Protein AF-A0A3P7IG21-F1 (afdb_monomer)

Mean predicted aligned error: 5.1 Å

Organism: Strongylus vulgaris (NCBI:txid40348)

Sequence (112 aa):
MITPSGRFQVNTRLCLSISDFHPDTWNPAWTVSTIITGLLSFMNDTAPTLGSITSSDAEKRILARRSKAFNLKDRVFCELFPDVVEEIKKDLSETSTAEEATLREEEERLRR

Secondary structure (DSSP, 8-state):
--S--SSB-TT-----TTSTT-TTT--TT--HHHHHHHHHHHHH-----TTB----HHHHHHHHHHHHHHHTT-HHHHHH-HHHHHHHHHHHHHHHHHHHHHHHHHHHHHT-

Radius of gyration: 19.18 Å; Cα contacts (8 Å, |Δi|>4): 80; chains: 1; bounding box: 34×28×62 Å

Nearest PDB structures (foldseek):
  9en5-assembly1_A  TM=9.248E-01  e=3.293E-09  Saccharomyces cerevisiae S288C
  2f4w-assembly2_B  TM=9.913E-01  e=6.333E-09  Homo sapiens
  2f4w-assembly1_A  TM=9.922E-01  e=5.932E-09  Homo sapiens
  9eyh-assembly1_B  TM=8.797E-01  e=5.205E-09  Saccharomyces cerevisiae

pLDDT: mean 93.76, std 5.14, range [69.56, 98.44]

Foldseek 3Di:
DQQDQLFFAHPFDWDDLCDPVNPVSHDPPDDPVNSVVRVVVSSPDPDDTVRTHHDDPVVNVVSVVCRLVVLLVDPVSCVPPVVVVVVSVVVVVVVVVVVVVVVVVVVVVVVD

Solvent-accessible surface area (backbone atoms only — not comparable to full-atom values): 6539 Å² total; per-residue (Å²): 84,74,71,64,49,52,48,48,42,54,82,42,73,64,53,42,67,82,24,86,80,28,67,92,63,45,58,91,85,62,46,71,67,55,49,53,53,50,52,54,53,58,64,76,49,83,78,86,45,56,42,49,50,90,62,56,71,69,55,27,55,52,29,60,65,48,37,55,69,52,45,74,70,35,66,66,52,46,70,76,36,50,70,58,48,53,51,48,53,51,54,52,52,53,50,51,54,52,52,52,50,55,52,52,54,51,54,55,60,74,74,107

InterPro domains:
  IPR000608 Ubiquitin-conjugating (UBC), catalytic core domain [PS50127] (1-83)
  IPR016135 Ubiquitin-conjugating enzyme/RWD-like [G3DSA:3.10.110.10] (1-106)
  IPR016135 Ubiquitin-conjugating enzyme/RWD-like [SSF54495] (1-87)

Structure (mmCIF, N/CA/C/O backbone):
data_AF-A0A3P7IG21-F1
#
_entry.id   AF-A0A3P7IG21-F1
#
loop_
_atom_site.group_PDB
_atom_site.id
_atom_site.type_symbol
_atom_site.label_atom_id
_atom_site.label_alt_id
_atom_site.label_comp_id
_atom_site.label_asym_id
_atom_site.label_entity_id
_atom_site.label_seq_id
_atom_site.pdbx_PDB_ins_code
_atom_site.Cartn_x
_atom_site.Cartn_y
_atom_site.Cartn_z
_atom_site.occupancy
_atom_site.B_iso_or_equiv
_atom_site.auth_seq_id
_atom_site.auth_comp_id
_atom_site.auth_asym_id
_atom_site.auth_atom_id
_atom_site.pdbx_PDB_model_num
ATOM 1 N N . MET A 1 1 ? -1.537 1.083 -7.766 1.00 94.69 1 MET A N 1
ATOM 2 C CA . MET A 1 1 ? -2.074 1.013 -6.386 1.00 94.69 1 MET A CA 1
ATOM 3 C C . MET A 1 1 ? -3.525 1.458 -6.399 1.00 94.69 1 MET A C 1
ATOM 5 O O . MET A 1 1 ? -3.810 2.427 -7.089 1.00 94.69 1 MET A O 1
ATOM 9 N N . ILE A 1 2 ? -4.418 0.765 -5.690 1.00 97.81 2 ILE A N 1
ATOM 10 C CA . ILE A 1 2 ? -5.851 1.120 -5.624 1.00 97.81 2 ILE A CA 1
ATOM 11 C C . ILE A 1 2 ? -6.156 1.791 -4.283 1.00 97.81 2 ILE A C 1
ATOM 13 O O . ILE A 1 2 ? -6.637 2.919 -4.246 1.00 97.81 2 ILE A O 1
ATOM 17 N N . THR A 1 3 ? -5.798 1.135 -3.180 1.00 98.38 3 THR A N 1
ATOM 18 C CA . THR A 1 3 ? -5.939 1.683 -1.830 1.00 98.38 3 THR A CA 1
ATOM 19 C C . THR A 1 3 ? -5.014 2.892 -1.623 1.00 98.38 3 THR A C 1
ATOM 21 O O . THR A 1 3 ? -3.810 2.781 -1.886 1.00 98.38 3 THR A O 1
ATOM 24 N N . PRO A 1 4 ? -5.523 4.035 -1.126 1.00 98.38 4 PRO A N 1
ATOM 25 C CA . PRO A 1 4 ? -4.694 5.194 -0.797 1.00 98.38 4 PRO A CA 1
ATOM 26 C C . PRO A 1 4 ? -3.633 4.865 0.266 1.00 98.38 4 PRO A C 1
ATOM 28 O O . PRO A 1 4 ? -3.975 4.432 1.365 1.00 98.38 4 PRO A O 1
ATOM 31 N N . SER A 1 5 ? -2.351 5.090 -0.048 1.00 97.56 5 SER A N 1
ATOM 32 C CA . SER A 1 5 ? -1.221 4.734 0.834 1.00 97.56 5 SER A CA 1
ATOM 33 C C . SER A 1 5 ? -0.331 5.906 1.260 1.00 97.56 5 SER A C 1
ATOM 35 O O . SER A 1 5 ? 0.427 5.776 2.215 1.00 97.56 5 SER A O 1
ATOM 37 N N . GLY A 1 6 ? -0.385 7.039 0.552 1.00 96.88 6 GLY A N 1
ATOM 38 C CA . GLY A 1 6 ? 0.522 8.175 0.775 1.00 96.88 6 GLY A CA 1
ATOM 39 C C . GLY A 1 6 ? 1.894 8.028 0.100 1.00 96.88 6 GLY A C 1
ATOM 40 O O . GLY A 1 6 ? 2.714 8.933 0.185 1.00 96.88 6 GLY A O 1
ATOM 41 N N . ARG A 1 7 ? 2.152 6.912 -0.598 1.00 97.56 7 ARG A N 1
ATOM 42 C CA . ARG A 1 7 ? 3.407 6.679 -1.339 1.00 97.56 7 ARG A CA 1
ATOM 43 C C . ARG A 1 7 ? 3.247 6.792 -2.850 1.00 97.56 7 ARG A C 1
ATOM 45 O O . ARG A 1 7 ? 4.075 7.410 -3.520 1.00 97.56 7 ARG A O 1
ATOM 52 N N . PHE A 1 8 ? 2.191 6.181 -3.377 1.00 97.81 8 PHE A N 1
ATOM 53 C CA . PHE A 1 8 ? 1.884 6.164 -4.801 1.00 97.81 8 PHE A CA 1
ATOM 54 C C . PHE A 1 8 ? 0.488 6.727 -5.038 1.00 97.81 8 PHE A C 1
ATOM 56 O O . PHE A 1 8 ? -0.448 6.422 -4.296 1.00 97.81 8 PHE A O 1
ATOM 63 N N . GLN A 1 9 ? 0.356 7.522 -6.095 1.00 97.81 9 GLN A N 1
ATOM 64 C CA . GLN A 1 9 ? -0.922 7.985 -6.605 1.00 97.81 9 GLN A CA 1
ATOM 65 C C . GLN A 1 9 ? -1.780 6.774 -6.990 1.00 97.81 9 GLN A C 1
ATOM 67 O O . GLN A 1 9 ? -1.322 5.839 -7.657 1.00 97.81 9 GLN A O 1
ATOM 72 N N . VAL A 1 10 ? -3.039 6.785 -6.558 1.00 98.12 10 VAL A N 1
ATOM 73 C CA . VAL A 1 10 ? -3.982 5.709 -6.870 1.00 98.12 10 VAL A CA 1
ATOM 74 C C . VAL A 1 10 ? -4.318 5.693 -8.359 1.00 98.12 10 VAL A C 1
ATOM 76 O O . VAL A 1 10 ? -4.395 6.745 -8.988 1.00 98.12 10 VAL A O 1
ATOM 79 N N . ASN A 1 11 ? -4.539 4.498 -8.907 1.00 97.25 11 ASN A N 1
ATOM 80 C CA . ASN A 1 11 ? -4.953 4.267 -10.297 1.00 97.25 11 ASN A CA 1
ATOM 81 C C . ASN A 1 11 ? -4.016 4.872 -11.361 1.00 97.25 11 ASN A C 1
ATOM 83 O O . ASN A 1 11 ? -4.425 5.100 -12.496 1.00 97.25 11 ASN A O 1
ATOM 87 N N . THR A 1 12 ? -2.748 5.084 -11.009 1.00 96.88 12 THR A N 1
ATOM 88 C CA . THR A 1 12 ? -1.724 5.631 -11.904 1.00 96.88 12 THR A CA 1
ATOM 89 C C . THR A 1 12 ? -0.644 4.590 -12.178 1.00 96.88 12 THR A C 1
ATOM 91 O O . THR A 1 12 ? -0.284 3.798 -11.300 1.00 96.88 12 THR A O 1
ATOM 94 N N . ARG A 1 13 ? -0.121 4.580 -13.411 1.00 96.06 13 ARG A N 1
ATOM 95 C CA . ARG A 1 13 ? 1.026 3.743 -13.789 1.00 96.06 13 ARG A CA 1
ATOM 96 C C . ARG A 1 13 ? 2.274 4.166 -13.013 1.00 96.06 13 ARG A C 1
ATOM 98 O O . ARG A 1 13 ? 2.501 5.357 -12.815 1.00 96.06 13 ARG A O 1
ATOM 105 N N . LEU A 1 14 ? 3.085 3.188 -12.614 1.00 95.62 14 LEU A N 1
ATOM 106 C CA . LEU A 1 14 ? 4.328 3.409 -11.876 1.00 95.62 14 LEU A CA 1
ATOM 107 C C . LEU A 1 14 ? 5.531 3.048 -12.750 1.00 95.62 14 LEU A C 1
ATOM 109 O O . LEU A 1 14 ? 5.571 1.978 -13.364 1.00 95.62 14 LEU A O 1
ATOM 113 N N . CYS A 1 15 ? 6.515 3.939 -12.783 1.00 94.38 15 CYS A N 1
ATOM 114 C CA . CYS A 1 15 ? 7.791 3.707 -13.451 1.00 94.38 15 CYS A CA 1
ATOM 115 C C . CYS A 1 15 ? 8.770 3.130 -12.420 1.00 94.38 15 CYS A C 1
ATOM 117 O O . CYS A 1 15 ? 9.161 3.826 -11.494 1.00 94.38 15 CYS A O 1
ATOM 119 N N . LEU A 1 16 ? 9.108 1.848 -12.493 1.00 93.06 16 LEU A N 1
ATOM 120 C CA . LEU A 1 16 ? 10.004 1.181 -11.544 1.00 93.06 16 LEU A CA 1
ATOM 121 C C . LEU A 1 16 ? 11.009 0.369 -12.356 1.00 93.06 16 LEU A C 1
ATOM 123 O O . LEU A 1 16 ? 10.669 -0.081 -13.443 1.00 93.06 16 LEU A O 1
ATOM 127 N N . SER A 1 17 ? 12.201 0.084 -11.829 1.00 90.44 17 SER 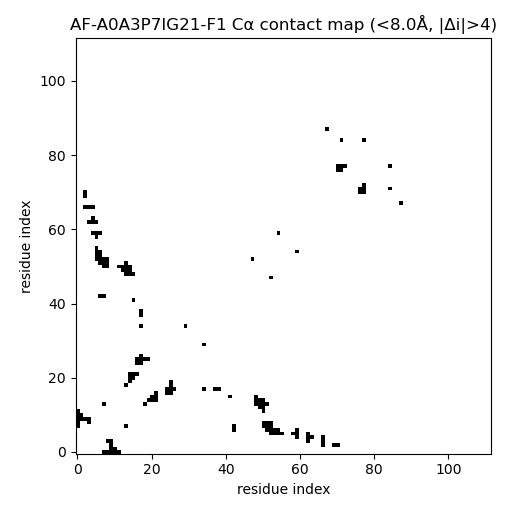A N 1
ATOM 128 C CA . SER A 1 17 ? 13.182 -0.774 -12.533 1.00 90.44 17 SER A CA 1
ATOM 129 C C . SER A 1 17 ? 12.640 -2.172 -12.885 1.00 90.44 17 SER A C 1
ATOM 131 O O . SER A 1 17 ? 13.203 -2.874 -13.721 1.00 90.44 17 SER A O 1
ATOM 133 N N . ILE A 1 18 ? 11.523 -2.545 -12.257 1.00 90.88 18 ILE A N 1
ATOM 134 C CA . ILE A 1 18 ? 10.726 -3.748 -12.479 1.00 90.88 18 ILE A CA 1
ATOM 135 C C . ILE A 1 18 ? 9.461 -3.499 -13.319 1.00 90.88 18 ILE A C 1
ATOM 137 O O . ILE A 1 18 ? 8.474 -4.203 -13.147 1.00 90.88 18 ILE A O 1
ATOM 141 N N . SER A 1 19 ? 9.404 -2.467 -14.156 1.00 90.62 19 SER A N 1
ATOM 142 C CA . SER A 1 19 ? 8.256 -2.219 -15.033 1.00 90.62 19 SER A CA 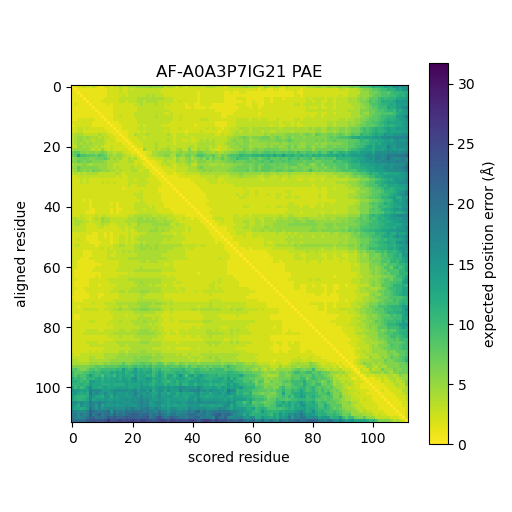1
ATOM 143 C C . SER A 1 19 ? 8.670 -1.981 -16.479 1.00 90.62 19 SER A C 1
ATOM 145 O O . SER A 1 19 ? 9.841 -1.778 -16.795 1.00 90.62 19 SER A O 1
ATOM 147 N N . ASP A 1 20 ? 7.682 -2.008 -17.373 1.00 88.44 20 ASP A N 1
ATOM 148 C CA . ASP A 1 20 ? 7.855 -1.881 -18.822 1.00 88.44 20 ASP A CA 1
ATOM 149 C C . ASP A 1 20 ? 8.398 -0.514 -19.269 1.00 88.44 20 ASP A C 1
ATOM 151 O O . ASP A 1 20 ? 8.810 -0.350 -20.413 1.00 88.44 20 ASP A O 1
ATOM 155 N N . PHE A 1 21 ? 8.452 0.459 -18.358 1.00 89.12 21 PHE A N 1
ATOM 156 C CA . PHE A 1 21 ? 9.121 1.737 -18.582 1.00 89.12 21 PHE A CA 1
ATOM 157 C C . PHE A 1 21 ? 10.648 1.608 -18.700 1.00 89.12 21 PHE A C 1
ATOM 159 O O . PHE A 1 21 ? 11.286 2.505 -19.249 1.00 89.12 21 PHE A O 1
ATOM 166 N N . HIS A 1 22 ? 11.233 0.515 -18.198 1.00 89.62 22 HIS A N 1
ATOM 167 C CA . HIS A 1 22 ? 12.673 0.269 -18.217 1.00 89.62 22 HIS A CA 1
ATOM 168 C C . HIS A 1 22 ? 12.995 -1.080 -18.887 1.00 89.62 22 HIS A C 1
ATOM 170 O O . HIS A 1 22 ? 13.331 -2.046 -18.199 1.00 89.62 22 HIS A O 1
ATOM 176 N N . PRO A 1 23 ? 12.912 -1.172 -20.230 1.00 87.56 23 PRO A N 1
ATOM 177 C CA . PRO A 1 23 ? 13.145 -2.424 -20.955 1.00 87.56 23 PRO A CA 1
ATOM 178 C C . PRO A 1 23 ? 14.555 -2.989 -20.734 1.00 87.56 23 PRO A C 1
ATOM 180 O O . PRO A 1 23 ? 14.719 -4.204 -20.717 1.00 87.56 23 PRO A O 1
ATOM 183 N N . ASP A 1 24 ? 15.545 -2.124 -20.496 1.00 89.00 24 ASP A N 1
ATOM 184 C CA . ASP A 1 24 ? 16.941 -2.523 -20.275 1.00 89.00 24 ASP A CA 1
ATOM 185 C C . ASP A 1 24 ? 17.163 -3.232 -18.932 1.00 89.00 24 ASP A C 1
ATOM 187 O O . ASP A 1 24 ? 18.093 -4.024 -18.791 1.00 89.00 24 ASP A O 1
ATOM 191 N N . THR A 1 25 ? 16.326 -2.943 -17.929 1.00 87.00 25 THR A N 1
ATOM 192 C CA . THR A 1 25 ? 16.420 -3.559 -16.596 1.00 87.00 25 THR A CA 1
ATOM 193 C C . THR A 1 25 ? 15.357 -4.623 -16.361 1.00 87.00 25 THR A C 1
ATOM 195 O O . THR A 1 25 ? 15.433 -5.344 -15.369 1.00 87.00 25 THR A O 1
ATOM 198 N N . TRP A 1 26 ? 14.374 -4.739 -17.254 1.00 87.12 26 TRP A N 1
ATOM 199 C CA . TRP A 1 26 ? 13.300 -5.716 -17.159 1.00 87.12 26 TRP A CA 1
ATOM 200 C C . TRP A 1 26 ? 13.787 -7.124 -17.510 1.00 87.12 26 TRP A C 1
ATOM 202 O O . TRP A 1 26 ? 14.355 -7.359 -18.576 1.00 87.12 26 TRP A O 1
ATOM 212 N N . ASN A 1 27 ? 13.514 -8.090 -16.630 1.00 87.75 27 ASN A N 1
ATOM 213 C CA . ASN A 1 27 ? 13.874 -9.486 -16.851 1.00 87.75 27 ASN A CA 1
ATOM 214 C C . ASN A 1 27 ? 12.614 -10.362 -17.004 1.00 87.75 27 ASN A C 1
ATOM 216 O O . ASN A 1 27 ? 11.868 -10.510 -16.035 1.00 87.75 27 ASN A O 1
ATOM 220 N N . PRO A 1 28 ? 12.384 -11.009 -18.167 1.00 89.12 28 PRO A N 1
ATOM 221 C CA . PRO A 1 28 ? 11.213 -11.865 -18.383 1.00 89.12 28 PRO A CA 1
ATOM 222 C C . PRO A 1 28 ? 11.202 -13.129 -17.509 1.00 89.12 28 PRO A C 1
ATOM 224 O O . PRO A 1 28 ? 10.163 -13.770 -17.383 1.00 89.12 28 PRO A O 1
ATOM 227 N N . ALA A 1 29 ? 12.331 -13.492 -16.892 1.00 93.62 29 ALA A N 1
ATOM 228 C CA . ALA A 1 29 ? 12.397 -14.582 -15.923 1.00 93.62 29 ALA A CA 1
ATOM 229 C C . ALA A 1 29 ? 11.844 -14.194 -14.538 1.00 93.62 29 ALA A C 1
ATOM 231 O O . ALA A 1 29 ? 11.696 -15.061 -13.675 1.00 93.62 29 ALA A O 1
ATOM 232 N N . TRP A 1 30 ? 11.554 -12.911 -14.285 1.00 91.88 30 TRP A N 1
ATOM 233 C CA . TRP A 1 30 ? 10.959 -12.495 -13.021 1.00 91.88 30 TRP A CA 1
ATOM 234 C C . TRP A 1 30 ? 9.534 -13.015 -12.880 1.00 91.88 30 TRP A C 1
ATOM 236 O O . TRP A 1 30 ? 8.650 -12.754 -13.693 1.00 91.88 30 TRP A O 1
ATOM 246 N N . THR A 1 31 ? 9.308 -13.734 -11.786 1.00 96.00 31 THR A N 1
ATOM 247 C CA . THR A 1 31 ? 7.975 -14.205 -11.418 1.00 96.00 31 THR A CA 1
ATOM 248 C C . THR A 1 31 ? 7.131 -13.059 -10.868 1.00 96.00 31 THR A C 1
ATOM 250 O O . THR A 1 31 ? 7.655 -12.063 -10.359 1.00 96.00 31 THR A O 1
ATOM 253 N N . VAL A 1 32 ? 5.807 -13.239 -10.864 1.00 95.25 32 VAL A N 1
ATOM 254 C CA . VAL A 1 32 ? 4.879 -12.308 -10.200 1.00 95.25 32 VAL A CA 1
ATOM 255 C C . VAL A 1 32 ? 5.268 -12.089 -8.732 1.00 95.25 32 VAL A C 1
ATOM 257 O O . VAL A 1 32 ? 5.238 -10.957 -8.257 1.00 95.25 32 VAL A O 1
ATOM 260 N N . SER A 1 33 ? 5.719 -13.136 -8.029 1.00 96.88 33 SER A N 1
ATOM 261 C CA . SER A 1 33 ? 6.192 -13.017 -6.643 1.00 96.88 33 SER A CA 1
ATOM 262 C C . SER A 1 33 ? 7.383 -12.067 -6.524 1.00 96.88 33 SER A C 1
ATOM 264 O O . SER A 1 33 ? 7.390 -11.212 -5.645 1.00 96.88 33 SER A O 1
ATOM 266 N N . THR A 1 34 ? 8.370 -12.181 -7.416 1.00 95.31 34 THR A N 1
ATOM 267 C CA . THR A 1 34 ? 9.549 -11.304 -7.426 1.00 95.31 34 THR A CA 1
ATOM 268 C C . THR A 1 34 ? 9.155 -9.848 -7.678 1.00 95.31 34 THR A C 1
ATOM 270 O O . THR A 1 34 ? 9.651 -8.951 -7.000 1.00 95.31 34 THR A O 1
ATOM 273 N N . ILE A 1 35 ? 8.225 -9.615 -8.608 1.00 95.56 35 ILE A N 1
ATOM 274 C CA . ILE A 1 35 ? 7.725 -8.276 -8.950 1.00 95.56 35 ILE A CA 1
ATOM 275 C C . ILE A 1 35 ? 6.987 -7.651 -7.759 1.00 95.56 35 ILE A C 1
ATOM 277 O O . ILE A 1 35 ? 7.244 -6.497 -7.419 1.00 95.56 35 ILE A O 1
ATOM 281 N N . ILE A 1 36 ? 6.112 -8.404 -7.082 1.00 96.44 36 ILE A N 1
ATOM 282 C CA . ILE A 1 36 ? 5.388 -7.920 -5.895 1.00 96.44 36 ILE A CA 1
ATOM 283 C C . ILE A 1 36 ? 6.366 -7.589 -4.758 1.00 96.44 36 ILE A C 1
ATOM 285 O O . ILE A 1 36 ? 6.240 -6.534 -4.133 1.00 96.44 36 ILE A O 1
ATOM 289 N N . THR A 1 37 ? 7.380 -8.428 -4.526 1.00 95.94 37 THR A N 1
ATOM 290 C CA . THR A 1 37 ? 8.435 -8.148 -3.538 1.00 95.94 37 THR A CA 1
ATOM 291 C C . THR A 1 37 ? 9.233 -6.891 -3.896 1.00 95.94 37 THR A C 1
ATOM 293 O O . THR A 1 37 ? 9.496 -6.058 -3.030 1.00 95.94 37 THR A O 1
ATOM 296 N N . GLY A 1 38 ? 9.578 -6.700 -5.172 1.00 95.12 38 GLY A N 1
ATOM 297 C CA . GLY A 1 38 ? 10.241 -5.482 -5.638 1.00 95.12 38 GLY A CA 1
ATOM 298 C C . GLY A 1 38 ? 9.375 -4.233 -5.445 1.00 95.12 38 GLY A C 1
ATOM 299 O O . GLY A 1 38 ? 9.861 -3.214 -4.956 1.00 95.12 38 GLY A O 1
ATOM 300 N N . LEU A 1 39 ? 8.072 -4.317 -5.734 1.00 96.12 39 LEU A N 1
ATOM 301 C CA . LEU A 1 39 ? 7.123 -3.232 -5.472 1.00 96.12 39 LEU A CA 1
ATOM 302 C C . LEU A 1 39 ? 7.063 -2.879 -3.978 1.00 96.12 39 LEU A C 1
ATOM 304 O O . LEU A 1 39 ? 7.046 -1.696 -3.639 1.00 96.12 39 LEU A O 1
ATOM 308 N N . LEU A 1 40 ? 7.076 -3.874 -3.086 1.00 96.62 40 LEU A N 1
ATOM 309 C CA . LEU A 1 40 ? 7.144 -3.646 -1.640 1.00 96.62 40 LEU A CA 1
ATOM 310 C C . LEU A 1 40 ? 8.441 -2.927 -1.235 1.00 96.62 40 LEU A C 1
ATOM 312 O O . LEU A 1 40 ? 8.402 -2.021 -0.405 1.00 96.62 40 LEU A O 1
ATOM 316 N N . SER A 1 41 ? 9.577 -3.268 -1.848 1.00 96.12 41 SER A N 1
ATOM 317 C CA . SER A 1 41 ? 10.833 -2.539 -1.628 1.00 96.12 41 SER A CA 1
ATOM 318 C C . SER A 1 41 ? 10.691 -1.059 -2.004 1.00 96.12 41 SER A C 1
ATOM 320 O O . SER A 1 41 ? 11.038 -0.187 -1.212 1.00 96.12 41 SER A O 1
ATOM 322 N N . PHE A 1 42 ? 10.101 -0.757 -3.166 1.00 95.56 42 PHE A N 1
ATOM 323 C CA . PHE A 1 42 ? 9.855 0.624 -3.600 1.00 95.56 42 PHE A CA 1
ATOM 324 C C . PHE A 1 42 ? 8.811 1.369 -2.752 1.00 95.56 42 PHE A C 1
ATOM 326 O O . PHE A 1 42 ? 8.870 2.598 -2.649 1.00 95.56 42 PHE A O 1
ATOM 333 N N . MET A 1 43 ? 7.864 0.653 -2.132 1.00 95.75 43 MET A N 1
ATOM 334 C CA . MET A 1 43 ? 6.909 1.238 -1.182 1.00 95.75 43 MET A CA 1
ATOM 335 C C . MET A 1 43 ? 7.606 1.809 0.060 1.00 95.75 43 MET A C 1
ATOM 337 O O . MET A 1 43 ? 7.150 2.820 0.593 1.00 95.75 43 MET A O 1
ATOM 341 N N . ASN A 1 44 ? 8.701 1.177 0.494 1.00 93.81 44 ASN A N 1
ATOM 342 C CA . ASN A 1 44 ? 9.485 1.581 1.664 1.00 93.81 44 ASN A CA 1
ATOM 343 C C . ASN A 1 44 ? 10.604 2.584 1.337 1.00 93.81 44 ASN A C 1
ATOM 345 O O . ASN A 1 44 ? 11.186 3.170 2.246 1.00 93.81 44 ASN A O 1
ATOM 349 N N . ASP A 1 45 ? 10.894 2.790 0.054 1.00 93.56 45 ASP A N 1
ATOM 350 C CA . ASP A 1 45 ? 11.840 3.795 -0.423 1.00 93.56 45 ASP A CA 1
ATOM 351 C C . ASP A 1 45 ? 11.187 5.193 -0.486 1.00 93.56 45 ASP A C 1
ATOM 353 O O . ASP A 1 45 ? 9.970 5.337 -0.642 1.00 93.56 45 ASP A O 1
ATOM 357 N N . THR A 1 46 ? 12.004 6.240 -0.403 1.00 92.88 46 THR A N 1
ATOM 358 C CA . THR A 1 46 ? 11.626 7.654 -0.514 1.00 92.88 46 THR A CA 1
ATOM 359 C C . THR A 1 46 ? 12.004 8.270 -1.860 1.00 92.88 46 THR A C 1
ATO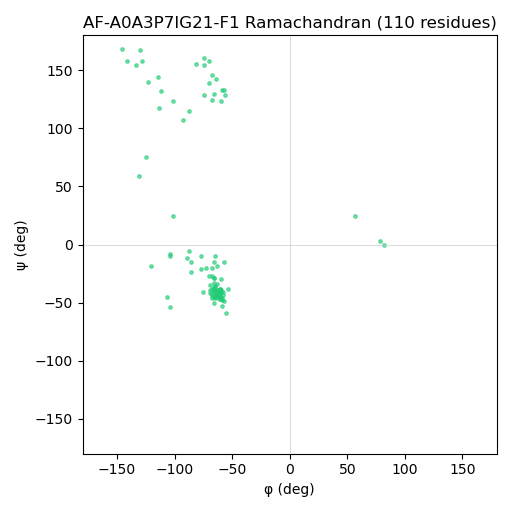M 361 O O . THR A 1 46 ? 11.573 9.387 -2.151 1.00 92.88 46 THR A O 1
ATOM 364 N N . ALA A 1 47 ? 12.757 7.552 -2.703 1.00 94.44 47 ALA A N 1
ATOM 365 C CA . ALA A 1 47 ? 13.150 8.038 -4.017 1.00 94.44 47 ALA A CA 1
ATOM 366 C C . ALA A 1 47 ? 11.926 8.418 -4.884 1.00 94.44 47 ALA A C 1
ATOM 368 O O . ALA A 1 47 ? 10.946 7.654 -4.969 1.00 94.44 47 ALA A O 1
ATOM 369 N N . PRO A 1 48 ? 11.951 9.593 -5.541 1.00 94.50 48 PRO A N 1
ATOM 370 C CA . PRO A 1 48 ? 10.875 10.014 -6.421 1.00 94.50 48 PRO A CA 1
ATOM 371 C C . PRO A 1 48 ? 10.854 9.154 -7.685 1.00 94.50 48 PRO A C 1
ATOM 373 O O . PRO A 1 48 ? 11.884 8.857 -8.284 1.00 94.50 48 PRO A O 1
ATOM 376 N N . THR A 1 49 ? 9.651 8.788 -8.110 1.00 94.44 49 THR A N 1
ATOM 377 C CA . THR A 1 49 ? 9.408 8.134 -9.398 1.00 94.44 49 THR A CA 1
ATOM 378 C C . THR A 1 49 ? 8.060 8.558 -9.990 1.00 94.44 49 THR A C 1
ATOM 380 O O . THR A 1 49 ? 7.235 9.170 -9.304 1.00 94.44 49 THR A O 1
ATOM 383 N N . LEU A 1 50 ? 7.800 8.239 -11.259 1.00 95.38 50 LEU A N 1
ATOM 384 C CA . LEU A 1 50 ? 6.504 8.485 -11.886 1.00 95.38 50 LEU A CA 1
ATOM 385 C C . LEU A 1 50 ? 5.386 7.811 -11.082 1.00 95.38 50 LEU A C 1
ATOM 387 O O . LEU A 1 50 ? 5.444 6.618 -10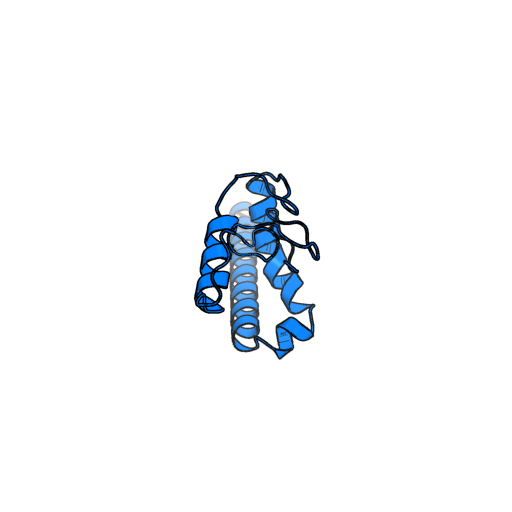.780 1.00 95.38 50 LEU A O 1
ATOM 391 N N . GLY A 1 51 ? 4.362 8.597 -10.758 1.00 95.44 51 GLY A N 1
ATOM 392 C CA . GLY A 1 51 ? 3.228 8.149 -9.957 1.00 95.44 51 GLY A CA 1
ATOM 393 C C . GLY A 1 51 ? 3.506 8.091 -8.454 1.00 95.44 51 GLY A C 1
ATOM 394 O O . GLY A 1 51 ? 2.617 7.699 -7.704 1.00 95.44 51 GLY A O 1
ATOM 395 N N . SER A 1 52 ? 4.690 8.497 -7.984 1.00 96.88 52 SER A N 1
ATOM 396 C CA . SER A 1 52 ? 4.905 8.766 -6.560 1.00 96.88 52 SER A CA 1
ATOM 397 C C . SER A 1 52 ? 4.268 10.074 -6.110 1.00 96.88 52 SER A C 1
ATOM 399 O O . SER A 1 52 ? 4.076 10.996 -6.900 1.00 96.88 52 SER A O 1
ATOM 401 N N . ILE A 1 53 ? 3.953 10.137 -4.820 1.00 96.94 53 ILE A N 1
ATOM 402 C CA . ILE A 1 53 ? 3.509 11.350 -4.136 1.00 96.94 53 ILE A CA 1
ATOM 403 C C . ILE A 1 53 ? 4.363 11.575 -2.888 1.00 96.94 53 ILE A C 1
ATOM 405 O O . ILE A 1 53 ? 4.953 10.635 -2.350 1.00 96.94 53 ILE A O 1
ATOM 409 N N . THR A 1 54 ? 4.401 12.819 -2.423 1.00 95.62 54 THR A N 1
ATOM 410 C CA . THR A 1 54 ? 5.042 13.190 -1.160 1.00 95.62 54 THR A CA 1
ATOM 411 C C . THR A 1 54 ? 3.967 13.363 -0.098 1.00 95.62 54 THR A C 1
ATOM 413 O O . THR A 1 54 ? 3.055 14.167 -0.271 1.00 95.62 54 THR A O 1
ATOM 416 N N . SER A 1 55 ? 4.083 12.631 1.007 1.00 95.88 55 SER A N 1
ATOM 417 C CA . SER A 1 55 ? 3.242 12.815 2.189 1.00 95.88 55 SER A CA 1
ATOM 418 C C . SER A 1 55 ? 4.066 12.637 3.460 1.00 95.88 55 SER A C 1
ATOM 420 O O . SER A 1 55 ? 5.098 11.957 3.473 1.00 95.88 55 SER A O 1
ATOM 422 N N . SER A 1 56 ? 3.579 13.210 4.552 1.00 96.94 56 SER A N 1
ATOM 423 C CA . SER A 1 56 ? 4.141 13.012 5.884 1.00 96.94 56 SER A CA 1
ATOM 424 C C . SER A 1 56 ? 3.885 11.593 6.399 1.00 96.94 56 SER A C 1
ATOM 426 O O . SER A 1 56 ? 2.939 10.911 5.991 1.00 96.94 56 SER A O 1
ATOM 428 N N . ASP A 1 57 ? 4.694 11.149 7.359 1.00 96.31 57 ASP A N 1
ATOM 429 C CA . ASP A 1 57 ? 4.474 9.862 8.028 1.00 96.31 57 ASP A CA 1
ATOM 430 C C . ASP A 1 57 ? 3.189 9.853 8.862 1.00 96.31 57 ASP A C 1
ATOM 432 O O . ASP A 1 57 ? 2.548 8.812 9.003 1.00 96.31 57 ASP A O 1
ATOM 436 N N . ALA A 1 58 ? 2.771 11.013 9.375 1.00 97.75 58 ALA A N 1
ATOM 437 C CA . ALA A 1 58 ? 1.488 11.165 10.051 1.00 97.75 58 ALA A CA 1
ATOM 438 C C . ALA A 1 58 ? 0.320 10.852 9.100 1.00 97.75 58 ALA A C 1
ATOM 440 O O . ALA A 1 58 ? -0.560 10.059 9.443 1.00 97.75 58 ALA A O 1
ATOM 441 N N . GLU A 1 59 ? 0.346 11.398 7.881 1.00 97.19 59 GLU A N 1
ATOM 442 C CA . GLU A 1 59 ? -0.656 11.107 6.851 1.00 97.19 59 GLU A CA 1
ATOM 443 C C . GLU A 1 59 ? -0.641 9.632 6.449 1.00 97.19 59 GLU A C 1
ATOM 445 O O . GLU A 1 59 ? -1.702 9.009 6.415 1.00 97.19 59 GLU A O 1
ATOM 450 N N . LYS A 1 60 ? 0.539 9.029 6.239 1.00 97.56 60 LYS A N 1
ATOM 451 C CA . LYS A 1 60 ? 0.654 7.590 5.930 1.00 97.56 60 LYS A CA 1
ATOM 452 C C . LYS A 1 60 ? 0.026 6.727 7.026 1.00 97.56 60 LYS A C 1
ATOM 454 O O . LYS A 1 60 ? -0.726 5.807 6.722 1.00 97.56 60 LYS A O 1
ATOM 459 N N . ARG A 1 61 ? 0.261 7.044 8.307 1.00 97.25 61 ARG A N 1
ATOM 460 C CA . ARG A 1 61 ? -0.349 6.329 9.449 1.00 97.25 61 ARG A CA 1
ATOM 461 C C . ARG A 1 61 ? -1.868 6.489 9.501 1.00 97.25 61 ARG A C 1
ATOM 463 O O . ARG A 1 61 ? -2.564 5.557 9.899 1.00 97.25 61 ARG A O 1
ATOM 470 N N . ILE A 1 62 ? -2.397 7.657 9.131 1.00 97.50 62 ILE A N 1
ATOM 471 C CA . ILE A 1 62 ? -3.848 7.881 9.030 1.00 97.50 62 ILE A CA 1
ATOM 472 C C . ILE A 1 62 ? -4.431 7.049 7.882 1.00 97.50 62 ILE A C 1
ATOM 474 O O . ILE A 1 62 ? -5.441 6.371 8.069 1.00 97.50 62 ILE A O 1
ATOM 478 N N . LEU A 1 63 ? -3.788 7.064 6.713 1.00 97.81 63 LEU A N 1
ATOM 479 C CA . LEU A 1 63 ? -4.204 6.279 5.550 1.00 97.81 63 LEU A CA 1
ATOM 480 C C . LEU A 1 63 ? -4.145 4.775 5.834 1.00 97.81 63 LEU A C 1
ATOM 482 O O . LEU A 1 63 ? -5.092 4.067 5.510 1.00 97.81 63 LEU A O 1
ATOM 486 N N . ALA A 1 64 ? -3.111 4.301 6.531 1.00 97.00 64 ALA A N 1
ATOM 487 C CA . ALA A 1 64 ? -2.992 2.910 6.959 1.00 97.00 64 ALA A CA 1
ATOM 488 C C . ALA A 1 64 ? -4.136 2.473 7.890 1.00 97.00 64 ALA A C 1
ATOM 490 O O . ALA A 1 64 ? -4.646 1.370 7.744 1.00 97.00 64 ALA A O 1
ATOM 491 N N . ARG A 1 65 ? -4.596 3.338 8.805 1.00 95.00 65 ARG A N 1
ATOM 492 C CA . ARG A 1 65 ? -5.775 3.046 9.642 1.00 95.00 65 ARG A CA 1
ATOM 493 C C . ARG A 1 65 ? -7.073 3.027 8.832 1.00 95.00 65 ARG A C 1
ATOM 495 O O . ARG A 1 65 ? -7.933 2.182 9.055 1.00 95.00 65 ARG A O 1
ATOM 502 N N . ARG A 1 66 ? -7.214 3.941 7.867 1.00 96.50 66 ARG A N 1
ATOM 503 C CA . ARG A 1 66 ? -8.412 4.055 7.014 1.00 96.50 66 ARG A CA 1
ATOM 504 C C . ARG A 1 66 ? -8.483 2.995 5.909 1.00 96.50 66 ARG A C 1
ATOM 506 O O . ARG A 1 66 ? -9.573 2.737 5.402 1.00 96.50 66 ARG A O 1
ATOM 513 N N . SER A 1 67 ? -7.356 2.386 5.539 1.00 98.12 67 SER A N 1
ATOM 514 C CA . SER A 1 67 ? -7.250 1.434 4.425 1.00 98.12 67 SER A CA 1
ATOM 515 C C . SER A 1 67 ? -8.137 0.204 4.619 1.00 98.12 67 SER A C 1
ATOM 517 O O . SER A 1 67 ? -8.789 -0.226 3.674 1.00 98.12 67 SER A O 1
ATOM 519 N N . LYS A 1 68 ? -8.240 -0.301 5.856 1.00 97.12 68 LYS A N 1
ATOM 520 C CA . LYS A 1 68 ? -9.096 -1.431 6.238 1.00 97.12 68 LYS A CA 1
ATOM 521 C C . LYS A 1 68 ? -10.554 -1.188 5.843 1.00 97.12 68 LYS A C 1
ATOM 523 O O . LYS A 1 68 ? -11.112 -1.907 5.019 1.00 97.12 68 LYS A O 1
ATOM 528 N N . ALA A 1 69 ? -11.142 -0.108 6.359 1.00 96.94 69 ALA A N 1
ATOM 529 C CA . ALA A 1 69 ? -12.520 0.274 6.055 1.00 96.94 69 ALA A CA 1
ATOM 530 C C . ALA A 1 69 ? -12.725 0.673 4.583 1.00 96.94 69 ALA A C 1
ATOM 532 O O . ALA A 1 69 ? -13.825 0.524 4.058 1.00 96.94 69 ALA A O 1
ATOM 533 N N . PHE A 1 70 ? -11.691 1.196 3.918 1.00 98.19 70 PHE A N 1
ATOM 534 C CA . PHE A 1 70 ? -11.730 1.476 2.483 1.00 98.19 70 PHE A CA 1
ATOM 535 C C . PHE A 1 70 ? -11.841 0.180 1.669 1.00 98.19 70 PHE A C 1
ATOM 537 O O . PHE A 1 70 ? -12.739 0.062 0.841 1.00 98.19 70 PHE A O 1
ATOM 544 N N . ASN A 1 71 ? -10.984 -0.805 1.946 1.00 98.31 71 ASN A N 1
ATOM 545 C CA . ASN A 1 71 ? -10.928 -2.064 1.204 1.00 98.31 71 ASN A CA 1
ATOM 546 C C . ASN A 1 71 ? -12.204 -2.898 1.377 1.00 98.31 71 ASN A C 1
ATOM 548 O O . ASN A 1 71 ? -12.679 -3.477 0.408 1.00 98.31 71 ASN A O 1
ATOM 552 N N . LEU A 1 72 ? -12.820 -2.892 2.566 1.00 98.00 72 LEU A N 1
ATOM 553 C CA . LEU A 1 72 ? -14.091 -3.594 2.806 1.00 98.00 72 LEU A CA 1
ATOM 554 C C . LEU A 1 72 ? -15.272 -3.067 1.969 1.00 98.00 72 LEU A C 1
ATOM 556 O O . LEU A 1 72 ? -16.284 -3.754 1.836 1.00 98.00 72 LEU A O 1
ATOM 560 N N . LYS A 1 73 ? -15.175 -1.850 1.419 1.00 98.06 73 LYS A N 1
ATOM 561 C CA . LYS A 1 73 ? -16.204 -1.278 0.534 1.00 98.06 73 LY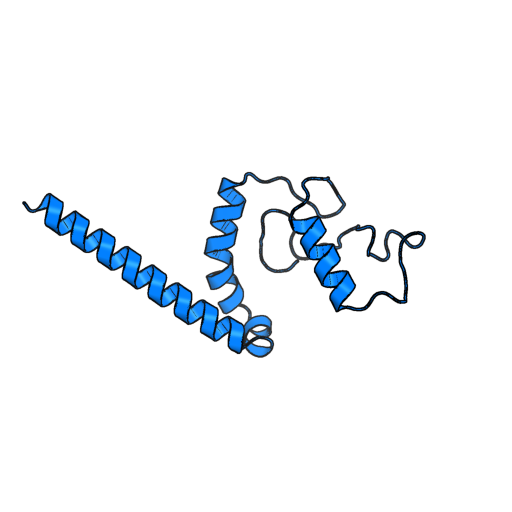S A CA 1
ATOM 562 C C . LYS A 1 73 ? -16.027 -1.698 -0.923 1.00 98.06 73 LYS A C 1
ATOM 564 O O . LYS A 1 73 ? -16.943 -1.499 -1.720 1.00 98.06 73 LYS A O 1
ATOM 569 N N . ASP A 1 74 ? -14.869 -2.241 -1.282 1.00 98.00 74 ASP A N 1
ATOM 570 C CA . ASP A 1 74 ? -14.585 -2.695 -2.635 1.00 98.00 74 ASP A CA 1
ATOM 571 C C . ASP A 1 74 ? -15.059 -4.145 -2.805 1.00 98.00 74 ASP A C 1
ATOM 573 O O . ASP A 1 74 ? -14.544 -5.076 -2.186 1.00 98.00 74 ASP A O 1
ATOM 577 N N . ARG A 1 75 ? -16.061 -4.340 -3.672 1.00 98.00 75 ARG A N 1
ATOM 578 C CA . ARG A 1 75 ? -16.636 -5.663 -3.945 1.00 98.00 75 ARG A CA 1
ATOM 579 C C . ARG A 1 75 ? -15.593 -6.645 -4.481 1.00 98.00 75 ARG A C 1
ATOM 581 O O . ARG A 1 75 ? -15.628 -7.809 -4.103 1.00 98.00 75 ARG A O 1
ATOM 588 N N . VAL A 1 76 ? -14.689 -6.187 -5.347 1.00 98.19 76 VAL A N 1
ATO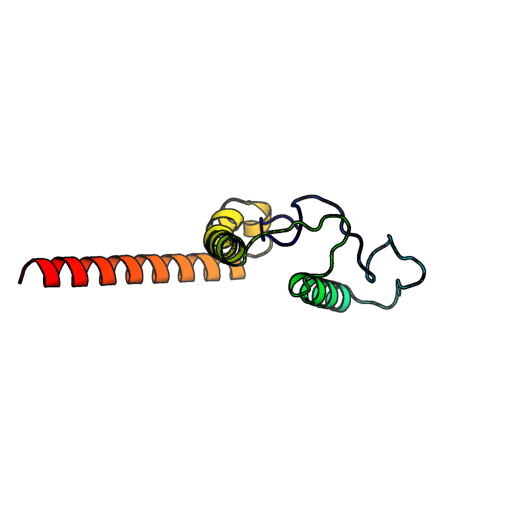M 589 C CA . VAL A 1 76 ? -13.665 -7.035 -5.973 1.00 98.19 76 VAL A CA 1
ATOM 590 C C . VAL A 1 76 ? -12.644 -7.470 -4.931 1.00 98.19 76 VAL A C 1
ATOM 592 O O . VAL A 1 76 ? -12.272 -8.639 -4.898 1.00 98.19 76 VAL A O 1
ATOM 595 N N . PHE A 1 77 ? -12.234 -6.563 -4.041 1.00 98.44 77 PHE A N 1
ATOM 596 C CA . PHE A 1 77 ? -11.364 -6.920 -2.920 1.00 98.44 77 PHE A CA 1
ATOM 597 C C . PHE A 1 77 ? -12.009 -7.994 -2.039 1.00 98.44 77 PHE A C 1
ATOM 599 O O . PHE A 1 77 ? -11.376 -9.005 -1.738 1.00 98.44 77 PHE A O 1
ATOM 606 N N . CYS A 1 78 ? -13.280 -7.802 -1.677 1.00 98.25 78 CYS A N 1
ATOM 607 C CA . CYS A 1 78 ? -13.992 -8.742 -0.819 1.00 98.25 78 CYS A CA 1
ATOM 608 C C . CYS A 1 78 ? -14.218 -10.114 -1.463 1.00 98.25 78 CYS A C 1
ATOM 610 O O . CYS A 1 78 ? -14.221 -11.121 -0.763 1.00 98.25 78 CYS A O 1
ATOM 612 N N . GLU A 1 79 ? -14.402 -10.154 -2.780 1.00 98.44 79 GLU A N 1
ATOM 613 C CA . GLU A 1 79 ? -14.589 -11.392 -3.536 1.00 98.44 79 GLU A CA 1
ATOM 614 C C . GLU A 1 79 ? -13.273 -12.167 -3.709 1.00 98.44 79 GLU A C 1
ATOM 616 O O . GLU A 1 79 ? -13.259 -13.388 -3.574 1.00 98.44 79 GLU A O 1
ATOM 621 N N . LEU A 1 80 ? -12.161 -11.472 -3.975 1.00 98.31 80 LEU A N 1
ATOM 622 C CA . LEU A 1 80 ? -10.871 -12.107 -4.273 1.00 98.31 80 LEU A CA 1
ATOM 623 C C . LEU A 1 80 ? -10.042 -12.462 -3.031 1.00 98.31 80 LEU A C 1
ATOM 625 O O . LEU A 1 80 ? -9.193 -13.348 -3.114 1.00 98.31 80 LEU A O 1
ATOM 629 N N . PHE A 1 81 ? -10.260 -11.787 -1.897 1.00 98.25 81 PHE A N 1
ATOM 630 C CA . PHE A 1 81 ? -9.454 -11.953 -0.679 1.00 98.25 81 PHE A CA 1
ATOM 631 C C . PHE A 1 81 ? -10.317 -12.161 0.583 1.00 98.25 81 PHE A C 1
ATOM 633 O O . PHE A 1 81 ? -10.218 -11.373 1.529 1.00 98.25 81 PHE A O 1
ATOM 640 N N . PRO A 1 82 ? -11.162 -13.209 0.636 1.00 98.25 82 PRO A N 1
ATOM 641 C CA . PRO A 1 82 ? -12.092 -13.425 1.748 1.00 98.25 82 PRO A CA 1
ATOM 642 C C . PRO A 1 82 ? -11.384 -13.605 3.099 1.00 98.25 82 PRO A C 1
ATOM 644 O O . PRO A 1 82 ? -11.824 -13.032 4.093 1.00 98.25 82 PRO A O 1
ATOM 647 N N . ASP A 1 83 ? -10.253 -14.313 3.138 1.00 98.38 83 ASP A N 1
ATOM 648 C CA . ASP A 1 83 ? -9.499 -14.540 4.381 1.00 98.38 83 ASP A CA 1
ATOM 649 C C . ASP A 1 83 ? -8.988 -13.220 4.983 1.00 98.38 83 ASP A C 1
ATOM 651 O O . ASP A 1 83 ? -9.095 -12.983 6.185 1.00 98.38 83 ASP A O 1
ATOM 655 N N . VAL A 1 84 ? -8.512 -12.311 4.124 1.00 98.19 84 VAL A N 1
ATOM 656 C CA . VAL A 1 84 ? -8.043 -10.975 4.524 1.00 98.19 84 VAL A CA 1
ATOM 657 C C . VAL A 1 84 ? -9.214 -10.101 4.978 1.00 98.19 84 VAL A C 1
ATOM 659 O O . VAL A 1 84 ? -9.070 -9.292 5.890 1.00 98.19 84 VAL A O 1
ATOM 662 N N . VAL A 1 85 ? -10.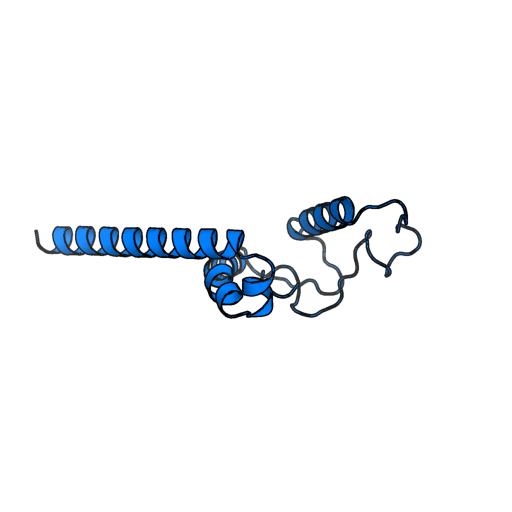393 -10.248 4.369 1.00 98.44 85 VAL A N 1
ATOM 663 C CA . VAL A 1 85 ? -11.606 -9.556 4.8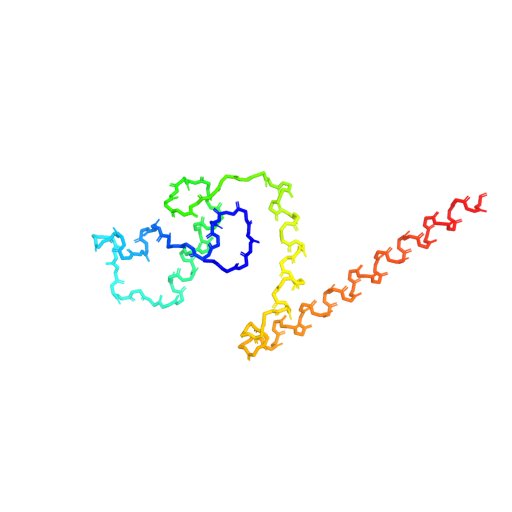27 1.00 98.44 85 VAL A CA 1
ATOM 664 C C . VAL A 1 85 ? -11.978 -9.972 6.245 1.00 98.44 85 VAL A C 1
ATOM 666 O O . VAL A 1 85 ? -12.290 -9.103 7.060 1.00 98.44 85 VAL A O 1
ATOM 669 N N . GLU A 1 86 ? -11.946 -11.268 6.547 1.00 98.00 86 GLU A N 1
ATOM 670 C CA . GLU A 1 86 ? -12.250 -11.763 7.889 1.00 98.00 86 GLU A CA 1
ATOM 671 C C . GLU A 1 86 ? -11.209 -11.296 8.915 1.00 98.00 86 GLU A C 1
ATOM 673 O O . GLU A 1 86 ? -11.587 -10.821 9.988 1.00 98.00 86 GLU A O 1
ATOM 678 N N . GLU A 1 87 ? -9.920 -11.307 8.561 1.00 97.94 87 GLU A N 1
ATOM 679 C CA . GLU A 1 87 ? -8.854 -10.717 9.383 1.00 97.94 87 GLU A CA 1
ATOM 680 C C . GLU A 1 87 ? -9.115 -9.228 9.661 1.00 97.94 87 GLU A C 1
ATOM 682 O O . GLU A 1 87 ? -9.117 -8.788 10.811 1.00 97.94 87 GLU A O 1
ATOM 687 N N . ILE A 1 88 ? -9.436 -8.445 8.627 1.00 97.69 88 ILE A N 1
ATOM 688 C CA . ILE A 1 88 ? -9.724 -7.015 8.776 1.00 97.69 88 ILE A CA 1
ATOM 689 C C . ILE A 1 88 ? -10.943 -6.778 9.678 1.00 97.69 88 ILE A C 1
ATOM 691 O O . ILE A 1 88 ? -10.918 -5.870 10.512 1.00 97.69 88 ILE A O 1
ATOM 695 N N . LYS A 1 89 ? -12.023 -7.551 9.510 1.00 96.75 89 LYS A N 1
ATOM 696 C CA . LYS A 1 89 ? -13.229 -7.429 10.345 1.00 96.75 89 LYS A CA 1
ATOM 697 C C . LYS A 1 89 ? -12.917 -7.728 11.807 1.00 96.75 89 LYS A C 1
ATOM 699 O O . LYS A 1 89 ? -13.363 -6.980 12.679 1.00 96.75 89 LYS A O 1
ATOM 704 N N . LYS A 1 90 ? -12.134 -8.780 12.063 1.00 96.19 90 LYS A N 1
ATOM 705 C CA . LYS A 1 90 ? -11.673 -9.136 13.405 1.00 96.19 90 LYS A CA 1
ATOM 706 C C . LYS A 1 90 ? -10.875 -7.988 14.020 1.00 96.19 90 LYS A C 1
ATOM 708 O O . LYS A 1 90 ? -11.263 -7.488 15.073 1.00 96.19 90 LYS A O 1
ATOM 713 N N . ASP A 1 91 ? -9.863 -7.486 13.321 1.00 94.50 91 ASP A N 1
ATOM 714 C CA . ASP A 1 91 ? -9.024 -6.387 13.805 1.00 94.50 91 ASP A CA 1
ATOM 715 C C . ASP A 1 91 ? -9.822 -5.112 14.124 1.00 94.50 91 ASP A C 1
ATOM 717 O O . ASP A 1 91 ? -9.544 -4.418 15.104 1.00 94.50 91 ASP A O 1
ATOM 721 N N . LEU A 1 92 ? -10.803 -4.766 13.281 1.00 93.56 92 LEU A N 1
ATOM 722 C CA . LEU A 1 92 ? -11.659 -3.598 13.502 1.00 93.56 92 LEU A CA 1
ATOM 723 C C . LEU A 1 92 ? -12.561 -3.782 14.728 1.00 93.56 92 LEU A C 1
ATOM 725 O O . LEU A 1 92 ? -12.754 -2.825 15.477 1.00 93.56 92 LEU A O 1
ATOM 729 N N . SER A 1 93 ? -13.077 -4.995 14.954 1.00 92.19 93 SER A N 1
ATOM 730 C CA . SER A 1 93 ? -13.860 -5.304 16.154 1.00 92.19 93 SER A CA 1
ATOM 731 C C . SER A 1 93 ? -13.016 -5.192 17.425 1.00 92.19 93 SER A C 1
ATOM 733 O O . SER A 1 93 ? -13.429 -4.524 18.370 1.00 92.19 93 SER A O 1
ATOM 735 N N . GLU A 1 94 ? -11.794 -5.732 17.415 1.00 91.81 94 GLU A N 1
ATOM 736 C CA . GLU A 1 94 ? -10.867 -5.664 18.549 1.00 91.81 94 GLU A CA 1
ATOM 737 C C . GLU A 1 94 ? -10.470 -4.213 18.852 1.00 91.81 94 GLU A C 1
ATOM 739 O O . GLU A 1 94 ? -10.522 -3.780 20.003 1.00 91.81 94 GLU A O 1
ATOM 744 N N . THR A 1 95 ? -10.177 -3.422 17.815 1.00 87.50 95 THR A N 1
ATOM 745 C CA . THR A 1 95 ? -9.837 -1.998 17.968 1.00 87.50 95 THR A CA 1
ATOM 746 C C . THR A 1 95 ? -11.005 -1.202 18.557 1.00 87.50 95 THR A C 1
ATOM 748 O O . THR A 1 95 ? -10.797 -0.437 19.494 1.00 87.50 95 THR A O 1
ATOM 751 N N . SER A 1 96 ? -12.236 -1.422 18.075 1.00 84.00 96 SER A N 1
ATOM 752 C CA . SER A 1 96 ? -13.438 -0.760 18.608 1.00 84.00 96 SER A CA 1
ATOM 753 C C . SER A 1 96 ? -13.661 -1.101 20.080 1.00 84.00 96 SER A C 1
ATOM 755 O O . SER A 1 96 ? -13.921 -0.215 20.888 1.00 84.00 96 SER A O 1
ATOM 757 N N . THR A 1 97 ? -13.509 -2.375 20.457 1.00 86.50 97 THR A N 1
ATOM 758 C CA . THR A 1 97 ? -13.673 -2.795 21.858 1.00 86.50 97 THR A CA 1
ATOM 759 C C . THR A 1 97 ? -12.601 -2.212 22.777 1.00 86.50 97 THR A C 1
ATOM 761 O O . THR A 1 97 ? -12.910 -1.820 23.900 1.00 86.50 97 THR A O 1
ATOM 764 N N . ALA A 1 98 ? -11.355 -2.114 22.305 1.00 83.62 98 ALA A N 1
ATOM 765 C CA . ALA A 1 98 ? -10.267 -1.510 23.062 1.00 83.62 98 ALA A CA 1
ATOM 766 C C . ALA A 1 98 ? -10.482 0.001 23.248 1.00 83.62 98 ALA A C 1
ATOM 768 O O . ALA A 1 98 ? -10.340 0.502 24.361 1.00 83.62 98 ALA A O 1
ATOM 769 N N . GLU A 1 99 ? -10.885 0.716 22.191 1.00 83.44 99 GLU A N 1
ATOM 770 C CA . GLU A 1 99 ? -11.226 2.142 22.269 1.00 83.44 99 GLU A CA 1
ATOM 771 C C . GLU A 1 99 ? -12.383 2.380 23.256 1.00 83.44 99 GLU A C 1
ATOM 773 O O . GLU A 1 99 ? -12.265 3.207 24.160 1.00 83.44 99 GLU A O 1
ATOM 778 N N . GLU A 1 100 ? -13.461 1.595 23.180 1.00 80.56 100 GLU A N 1
ATOM 779 C CA . GLU A 1 100 ? -14.585 1.682 24.122 1.00 80.56 100 GLU A CA 1
ATOM 780 C C . GLU A 1 100 ? -14.188 1.380 25.575 1.00 80.56 100 GLU A C 1
ATOM 782 O O . GLU A 1 100 ? -14.673 2.048 26.491 1.00 80.56 100 GLU A O 1
ATOM 787 N N . ALA A 1 101 ? -13.309 0.402 25.810 1.00 83.44 101 ALA A N 1
ATOM 788 C CA . ALA A 1 101 ? -12.812 0.082 27.147 1.00 83.44 101 ALA A CA 1
ATOM 789 C C . ALA A 1 101 ? -11.987 1.237 27.733 1.00 83.44 101 ALA A C 1
ATOM 791 O O . ALA A 1 101 ? -12.237 1.654 28.863 1.00 83.44 101 ALA A O 1
ATOM 792 N N . THR A 1 102 ? -11.074 1.815 26.943 1.00 87.19 102 THR A N 1
ATOM 793 C CA . THR A 1 102 ? -10.260 2.961 27.383 1.00 87.19 102 THR A CA 1
ATOM 794 C C . THR A 1 102 ? -11.108 4.191 27.715 1.00 87.19 102 THR A C 1
ATOM 796 O O . THR A 1 102 ? -10.863 4.848 28.725 1.00 87.19 102 THR A O 1
ATOM 799 N N . LEU A 1 103 ? -12.151 4.468 26.923 1.00 83.75 103 LEU A N 1
ATOM 800 C CA . LEU A 1 103 ? -13.083 5.568 27.186 1.00 83.75 103 LEU A CA 1
ATOM 801 C C . LEU A 1 103 ? -13.873 5.348 28.483 1.00 83.75 103 LEU A C 1
ATOM 803 O O . LEU A 1 103 ? -14.030 6.278 29.271 1.00 83.75 103 LEU A O 1
ATOM 807 N N . ARG A 1 104 ? -14.336 4.117 28.740 1.00 85.75 104 ARG A N 1
ATOM 808 C CA . ARG A 1 104 ? -15.040 3.770 29.987 1.00 85.75 104 ARG A CA 1
ATOM 809 C C . ARG A 1 104 ? -14.145 3.929 31.215 1.00 85.75 104 ARG A C 1
ATOM 811 O O . ARG A 1 104 ? -14.584 4.508 32.205 1.00 85.75 104 ARG A O 1
ATOM 818 N N . GLU A 1 105 ? -12.898 3.462 31.150 1.00 87.81 105 GLU A N 1
ATOM 819 C CA . GLU A 1 105 ? -11.922 3.624 32.238 1.00 87.81 105 GLU A CA 1
ATOM 820 C C . GLU A 1 105 ? -11.628 5.104 32.531 1.00 87.81 105 GLU A C 1
ATOM 822 O O . GLU A 1 105 ? -11.526 5.513 33.690 1.00 87.81 105 GLU A O 1
ATOM 827 N N . GLU A 1 106 ? -11.519 5.930 31.489 1.00 87.50 106 GLU A N 1
ATOM 828 C CA . GLU A 1 106 ? -11.309 7.369 31.632 1.00 87.50 106 GLU A CA 1
ATOM 829 C C . GLU A 1 106 ? -12.528 8.084 32.235 1.00 87.50 106 GLU A C 1
ATOM 831 O O . GLU A 1 106 ? -12.361 8.905 33.143 1.00 87.50 106 GLU A O 1
ATOM 836 N N . GLU A 1 107 ? -13.748 7.737 31.809 1.00 87.19 107 GLU A N 1
ATOM 837 C CA . GLU A 1 107 ? -14.979 8.246 32.424 1.00 87.19 107 GLU A CA 1
ATOM 838 C C . GLU A 1 107 ? -15.089 7.858 33.904 1.00 87.19 107 GLU A C 1
ATOM 840 O O . GLU A 1 107 ? -15.458 8.689 34.735 1.00 87.19 107 GLU A O 1
ATOM 845 N N . GLU A 1 108 ? -14.759 6.615 34.262 1.00 90.06 108 GLU A N 1
ATOM 846 C CA . GLU A 1 108 ? -14.766 6.162 35.655 1.00 90.06 108 GLU A CA 1
ATOM 847 C C . GLU A 1 108 ? -13.723 6.888 36.508 1.00 90.06 108 GLU A C 1
ATOM 849 O O . GLU A 1 108 ? -14.005 7.226 37.659 1.00 90.06 108 GLU A O 1
ATOM 854 N N . ARG A 1 109 ? -12.539 7.173 35.952 1.00 88.62 109 ARG A N 1
ATOM 855 C CA . ARG A 1 109 ? -11.491 7.944 36.633 1.00 88.62 109 ARG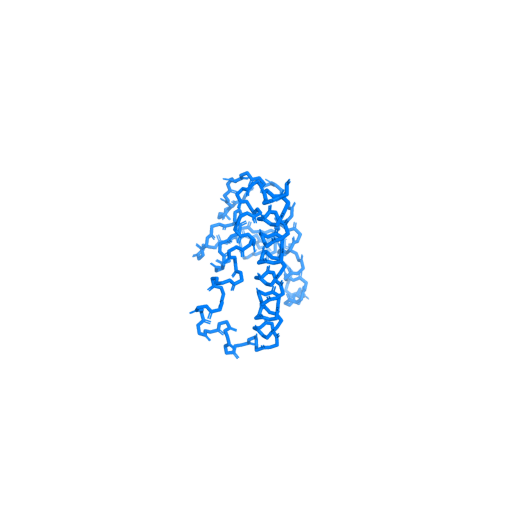 A CA 1
ATOM 856 C C . ARG A 1 109 ? -11.916 9.388 36.887 1.00 88.62 109 ARG A C 1
ATOM 858 O O . ARG A 1 109 ? -11.600 9.917 37.942 1.00 88.62 109 ARG A O 1
ATOM 865 N N . LEU A 1 110 ? -12.622 10.016 35.945 1.00 83.81 110 LEU A N 1
ATOM 866 C CA . LEU A 1 110 ? -13.128 11.389 36.088 1.00 83.81 110 LEU A CA 1
ATOM 867 C C . LEU A 1 110 ? -14.309 11.504 37.064 1.00 83.81 110 LEU A C 1
ATOM 869 O O . LEU A 1 110 ? -14.603 12.598 37.539 1.00 83.81 110 LEU A O 1
ATOM 873 N N . ARG A 1 111 ? -15.003 10.395 37.350 1.00 84.50 111 ARG A N 1
ATOM 874 C CA . ARG A 1 111 ? -16.122 10.331 38.308 1.00 84.50 111 ARG A CA 1
ATOM 875 C C . ARG A 1 111 ? -15.689 10.068 39.759 1.00 84.50 111 ARG A C 1
ATOM 877 O O . ARG A 1 111 ? -16.558 10.066 40.630 1.00 84.50 111 ARG A O 1
ATOM 884 N N . ARG A 1 112 ? -14.402 9.817 40.015 1.00 69.56 112 ARG A N 1
ATOM 885 C CA . ARG A 1 112 ? -13.811 9.646 41.356 1.00 69.56 112 ARG A CA 1
ATOM 886 C C . ARG A 1 112 ? -13.091 10.915 41.789 1.00 69.56 112 ARG A C 1
ATOM 888 O O . ARG A 1 112 ? -13.136 11.194 43.005 1.00 69.56 112 ARG A O 1
#